Protein AF-A0A955J3G5-F1 (afdb_monomer)

Secondary structure (DSSP, 8-state):
-HHHHHHHHHHHT--TTBTT--SSSSPBPTTS---TTHHHHHHHHHHHHHHHGGGHHHHHHHHHHHHHHHHTTPPPS-HHHHHHHHHHHHHHHHHHHHHH-TTS---TT-TT---

Sequence (115 aa):
MMAWLFVSASMISFSPADWPAHGRAPLHPPSETLNWGRQVGAWLSYELFSMLGIGAWILLAAAALHLLLAARRIRVTHTAVRAIGVLMLALALSALHALFLPAATSFPEGSGGLV

Mean predicted aligned error: 5.57 Å

Structure (mmCIF, N/CA/C/O backbone):
data_AF-A0A955J3G5-F1
#
_entry.id   AF-A0A955J3G5-F1
#
loop_
_atom_site.group_PDB
_atom_site.id
_atom_site.type_symbol
_atom_site.label_atom_id
_atom_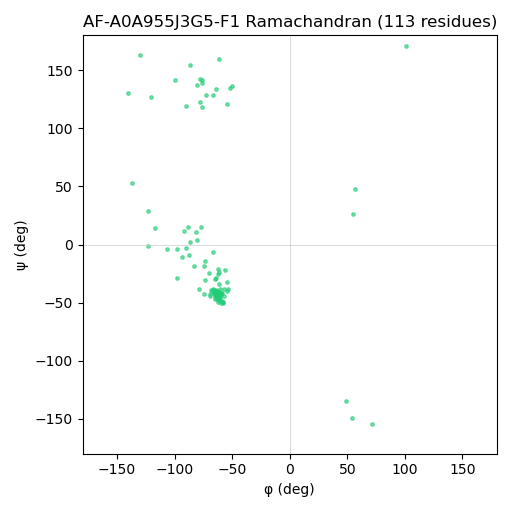site.label_alt_id
_atom_site.label_comp_id
_atom_site.label_asym_id
_atom_site.label_entity_id
_atom_site.label_seq_id
_atom_site.pdbx_PDB_ins_code
_atom_site.Cartn_x
_atom_site.Cartn_y
_atom_site.Cartn_z
_atom_site.occupancy
_atom_site.B_iso_or_equiv
_atom_site.auth_seq_id
_atom_site.auth_comp_id
_atom_site.auth_asym_id
_atom_site.auth_atom_id
_atom_site.pdbx_PDB_model_num
ATOM 1 N N . MET A 1 1 ? 2.292 -3.999 14.681 1.00 86.56 1 MET A N 1
ATOM 2 C CA . MET A 1 1 ? 3.560 -3.238 14.604 1.00 86.56 1 MET A CA 1
ATOM 3 C C . MET A 1 1 ? 4.546 -3.892 13.640 1.00 86.56 1 MET A C 1
ATOM 5 O O . MET A 1 1 ? 4.835 -3.282 12.625 1.00 86.56 1 MET A O 1
ATOM 9 N N . MET A 1 2 ? 4.994 -5.133 13.885 1.00 91.81 2 MET A N 1
ATOM 10 C CA . MET A 1 2 ? 6.004 -5.799 13.036 1.00 91.81 2 MET A CA 1
ATOM 11 C C . MET A 1 2 ? 5.574 -5.974 11.578 1.00 91.81 2 MET A C 1
ATOM 13 O O . MET A 1 2 ? 6.342 -5.655 10.681 1.00 91.81 2 MET A O 1
ATOM 17 N N . ALA A 1 3 ? 4.321 -6.376 11.341 1.00 93.69 3 ALA A N 1
ATOM 18 C CA . ALA A 1 3 ? 3.777 -6.469 9.987 1.00 93.69 3 ALA A CA 1
ATOM 19 C C . ALA A 1 3 ? 3.852 -5.127 9.241 1.00 93.69 3 ALA A C 1
ATOM 21 O O . ALA A 1 3 ? 4.302 -5.083 8.108 1.00 93.69 3 ALA A O 1
ATOM 22 N N . TRP A 1 4 ? 3.488 -4.019 9.894 1.00 95.56 4 TRP A N 1
ATOM 23 C CA . TRP A 1 4 ? 3.567 -2.695 9.275 1.00 95.56 4 TRP A CA 1
ATOM 24 C C . TRP A 1 4 ? 5.009 -2.302 8.950 1.00 95.56 4 TRP A C 1
ATOM 26 O O . TRP A 1 4 ? 5.265 -1.855 7.844 1.00 95.56 4 TRP A O 1
ATOM 36 N N . LEU A 1 5 ? 5.960 -2.532 9.865 1.00 96.38 5 LEU A N 1
ATOM 37 C CA . LEU A 1 5 ? 7.379 -2.263 9.606 1.00 96.38 5 LEU A CA 1
ATOM 38 C C . LEU A 1 5 ? 7.911 -3.076 8.424 1.00 96.38 5 LEU A C 1
ATOM 40 O O . LEU A 1 5 ? 8.620 -2.528 7.588 1.00 96.38 5 LEU A O 1
ATOM 44 N N . PHE A 1 6 ? 7.538 -4.355 8.338 1.00 95.81 6 PHE A N 1
ATOM 45 C CA . PHE A 1 6 ? 7.906 -5.216 7.218 1.00 95.81 6 PHE A CA 1
ATOM 46 C C . PHE A 1 6 ? 7.354 -4.685 5.890 1.00 95.81 6 PHE A C 1
ATOM 48 O O . PHE A 1 6 ? 8.109 -4.558 4.928 1.00 95.81 6 PHE A O 1
ATOM 55 N N . VAL A 1 7 ? 6.068 -4.319 5.844 1.00 95.12 7 VAL A N 1
ATOM 56 C CA . VAL A 1 7 ? 5.443 -3.753 4.636 1.00 95.12 7 VAL A CA 1
ATOM 57 C C . VAL A 1 7 ? 6.088 -2.418 4.264 1.00 95.12 7 VAL A C 1
ATOM 59 O O . VAL A 1 7 ? 6.458 -2.236 3.110 1.00 95.12 7 VAL A O 1
ATOM 62 N N . SER A 1 8 ? 6.307 -1.520 5.229 1.00 95.25 8 SER A N 1
ATOM 63 C CA . SER A 1 8 ? 6.979 -0.234 5.004 1.00 95.25 8 SER A CA 1
ATOM 64 C C . SER A 1 8 ? 8.383 -0.419 4.431 1.00 95.25 8 SER A C 1
ATOM 66 O O . SER A 1 8 ? 8.719 0.186 3.418 1.00 95.25 8 SER A O 1
ATOM 68 N N . ALA A 1 9 ? 9.195 -1.277 5.052 1.00 95.06 9 ALA A N 1
ATOM 69 C CA . ALA A 1 9 ? 10.540 -1.601 4.586 1.00 95.06 9 ALA A CA 1
ATOM 70 C C . ALA A 1 9 ? 10.521 -2.185 3.167 1.00 95.06 9 ALA A C 1
ATOM 72 O O . ALA A 1 9 ? 11.340 -1.807 2.329 1.00 95.06 9 ALA A O 1
ATOM 73 N N . SER A 1 10 ? 9.558 -3.064 2.886 1.00 94.44 10 SER A N 1
ATOM 74 C CA . SER A 1 10 ? 9.390 -3.675 1.569 1.00 94.44 10 SER A CA 1
ATOM 75 C C . SER A 1 10 ? 9.014 -2.633 0.510 1.00 94.44 10 SER A C 1
ATOM 77 O O . SER A 1 10 ? 9.658 -2.582 -0.532 1.00 94.44 10 SER A O 1
ATOM 79 N N . MET A 1 11 ? 8.052 -1.748 0.793 1.00 93.19 11 MET A N 1
ATOM 80 C CA . MET A 1 11 ? 7.619 -0.701 -0.143 1.00 93.19 11 MET A CA 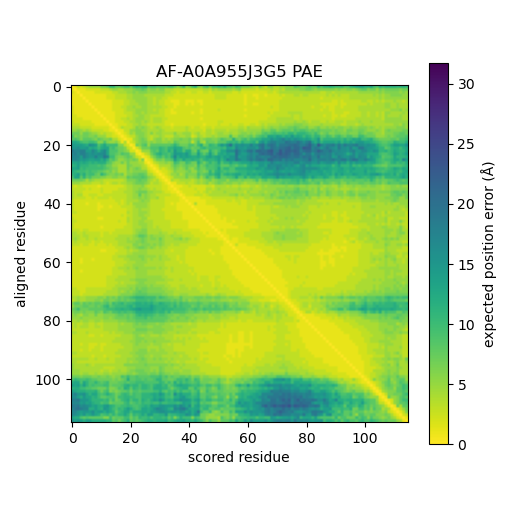1
ATOM 81 C C . MET A 1 11 ? 8.709 0.347 -0.400 1.00 93.19 11 MET A C 1
ATOM 83 O O . MET A 1 11 ? 8.866 0.796 -1.531 1.00 93.19 11 MET A O 1
ATOM 87 N N . ILE A 1 12 ? 9.475 0.729 0.629 1.00 93.81 12 ILE A N 1
ATOM 88 C CA . ILE A 1 12 ? 10.585 1.691 0.506 1.00 93.81 12 ILE A CA 1
ATOM 89 C C . ILE A 1 12 ? 11.733 1.108 -0.325 1.00 93.81 12 ILE A C 1
ATOM 91 O O . ILE A 1 12 ? 12.324 1.815 -1.134 1.00 93.81 12 ILE A O 1
ATOM 95 N N . SER A 1 13 ? 12.046 -0.175 -0.132 1.00 91.69 13 SER A N 1
ATOM 96 C CA . SER A 1 13 ? 13.110 -0.876 -0.866 1.00 91.69 13 SER A CA 1
ATOM 97 C C . SER A 1 13 ? 12.631 -1.517 -2.174 1.00 91.69 13 SER A C 1
ATOM 99 O O . SER A 1 13 ? 13.312 -2.379 -2.727 1.00 91.69 13 SER A O 1
ATOM 101 N N . PHE A 1 14 ? 11.452 -1.137 -2.672 1.00 89.12 14 PHE A N 1
ATOM 102 C CA . PHE A 1 14 ? 10.903 -1.692 -3.903 1.00 89.12 14 PHE A CA 1
ATOM 103 C C . PHE A 1 14 ? 11.739 -1.289 -5.124 1.00 89.12 14 PHE A C 1
ATOM 105 O O . PHE A 1 14 ? 11.986 -0.108 -5.369 1.00 89.12 14 PHE A O 1
ATOM 112 N N . SER A 1 15 ? 12.114 -2.286 -5.924 1.00 85.69 15 SER A N 1
ATOM 113 C CA . SER A 1 15 ? 12.766 -2.114 -7.218 1.00 85.69 15 SER A CA 1
ATOM 114 C C . SER A 1 15 ? 11.902 -2.750 -8.312 1.00 85.69 15 SER A C 1
ATOM 116 O O . SER A 1 15 ? 11.599 -3.938 -8.215 1.00 85.69 15 SER A O 1
ATOM 118 N N . PRO A 1 16 ? 11.550 -2.026 -9.393 1.00 79.69 16 PRO A N 1
ATOM 119 C CA . PRO A 1 16 ? 10.822 -2.600 -10.528 1.00 79.69 16 PRO A CA 1
ATOM 120 C C . PRO A 1 16 ? 11.610 -3.649 -11.331 1.00 79.69 16 PRO A C 1
ATOM 122 O O . PRO A 1 16 ? 11.060 -4.211 -12.273 1.00 79.69 16 PRO A O 1
ATOM 125 N N . ALA A 1 17 ? 12.894 -3.857 -11.021 1.00 81.50 17 ALA A N 1
ATOM 126 C CA . ALA A 1 17 ? 13.725 -4.906 -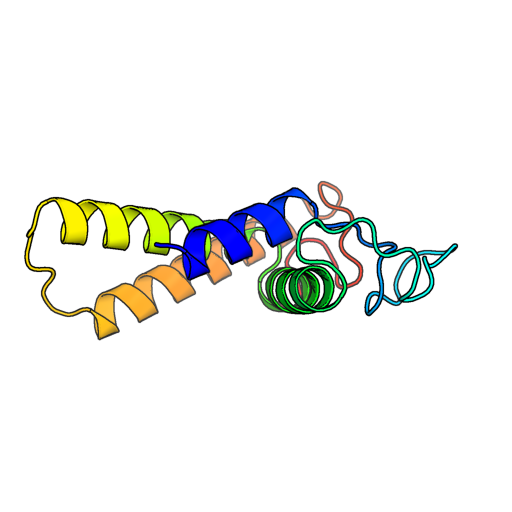11.612 1.00 81.50 17 ALA A CA 1
ATOM 127 C C . ALA A 1 17 ? 13.743 -6.193 -10.768 1.00 81.50 17 ALA A C 1
ATOM 129 O O . ALA A 1 17 ? 14.242 -7.214 -11.234 1.00 81.50 17 ALA A O 1
ATOM 130 N N . ASP A 1 18 ? 13.224 -6.162 -9.536 1.00 80.88 18 ASP A N 1
ATOM 131 C CA . ASP A 1 18 ? 13.148 -7.350 -8.691 1.00 80.88 18 ASP A CA 1
ATOM 132 C C . ASP A 1 18 ? 11.998 -8.262 -9.146 1.00 80.88 18 ASP A C 1
ATOM 134 O O . ASP A 1 18 ? 10.892 -7.797 -9.427 1.00 80.88 18 ASP A O 1
ATOM 138 N N . TRP A 1 19 ? 12.226 -9.579 -9.151 1.00 75.38 19 TRP A N 1
ATOM 139 C CA . TRP A 1 19 ? 11.144 -10.563 -9.276 1.00 75.38 19 TRP A CA 1
ATOM 140 C C . TRP A 1 19 ? 10.013 -10.262 -8.262 1.00 75.38 19 TRP A C 1
ATOM 142 O O . TRP A 1 19 ? 10.318 -9.977 -7.098 1.00 75.38 19 TRP A O 1
ATOM 152 N N . PRO A 1 20 ? 8.720 -10.327 -8.644 1.00 71.19 20 PRO A N 1
ATOM 153 C CA . PRO A 1 20 ? 8.145 -10.881 -9.877 1.00 71.19 20 PRO A CA 1
ATOM 154 C C . PRO A 1 20 ? 7.967 -9.864 -11.016 1.00 71.19 20 PRO A C 1
ATOM 156 O O . PRO A 1 20 ? 7.246 -10.157 -11.961 1.00 71.19 20 PRO A O 1
ATOM 159 N N . ALA A 1 21 ? 8.521 -8.654 -10.932 1.00 67.44 21 ALA A N 1
ATOM 160 C CA . ALA A 1 21 ? 8.234 -7.616 -11.918 1.00 67.44 21 ALA A CA 1
ATOM 161 C C . ALA A 1 21 ? 8.728 -8.012 -13.323 1.00 67.44 21 ALA A C 1
ATOM 163 O O . ALA A 1 21 ? 9.863 -8.446 -13.482 1.00 67.44 21 ALA A O 1
ATOM 164 N N . HIS A 1 22 ? 7.888 -7.827 -14.349 1.00 67.25 22 HIS A N 1
ATOM 165 C CA . HIS A 1 22 ? 8.190 -8.215 -15.740 1.00 67.25 22 HIS A CA 1
ATOM 166 C C . HIS A 1 22 ? 8.493 -7.020 -16.667 1.00 67.25 22 HIS A C 1
ATOM 168 O O . HIS A 1 22 ? 8.816 -7.206 -17.837 1.00 67.25 22 HIS A O 1
ATOM 174 N N . GLY A 1 23 ? 8.374 -5.784 -16.168 1.00 62.41 23 GLY A N 1
ATOM 175 C CA . GLY A 1 23 ? 8.342 -4.573 -17.000 1.00 62.41 23 GLY A CA 1
ATOM 176 C C . GLY A 1 23 ? 9.688 -3.905 -17.299 1.00 62.41 23 GLY A C 1
ATOM 177 O O . GLY A 1 23 ? 9.702 -2.895 -18.002 1.00 62.41 23 GLY A O 1
ATOM 178 N N . ARG A 1 24 ? 10.817 -4.397 -16.765 1.00 61.44 24 ARG A N 1
ATOM 179 C CA . ARG A 1 24 ? 12.149 -3.805 -16.999 1.00 61.44 24 ARG A CA 1
ATOM 180 C C . ARG A 1 24 ? 13.232 -4.852 -17.177 1.00 61.44 24 ARG A C 1
ATOM 182 O O . ARG A 1 24 ? 13.390 -5.717 -16.329 1.00 61.44 24 ARG A O 1
ATOM 189 N N . ALA A 1 25 ? 14.024 -4.698 -18.236 1.00 61.19 25 ALA A N 1
ATOM 190 C CA . ALA A 1 25 ? 15.255 -5.449 -18.445 1.00 61.19 25 ALA A CA 1
ATOM 191 C C . ALA A 1 25 ? 16.483 -4.607 -18.033 1.00 61.19 25 ALA A C 1
ATOM 193 O O . ALA A 1 25 ? 16.509 -3.411 -18.338 1.00 61.19 25 ALA A O 1
ATOM 194 N N . PRO A 1 26 ? 17.513 -5.204 -17.406 1.00 71.94 26 PRO A N 1
ATOM 195 C CA . PRO A 1 26 ? 17.592 -6.600 -16.963 1.00 71.94 26 PRO A CA 1
ATOM 196 C C . PRO A 1 26 ? 16.779 -6.856 -15.679 1.00 71.94 26 PRO A C 1
ATOM 198 O O . PRO A 1 26 ? 16.757 -6.017 -14.782 1.00 71.94 26 PRO A O 1
ATOM 201 N N . LEU A 1 27 ? 16.125 -8.021 -15.596 1.00 74.75 27 LEU A N 1
ATOM 202 C CA . LEU A 1 27 ? 15.467 -8.480 -14.369 1.00 74.75 27 LEU A CA 1
ATOM 203 C C . LEU A 1 27 ? 16.507 -9.089 -13.423 1.00 74.75 27 LEU A C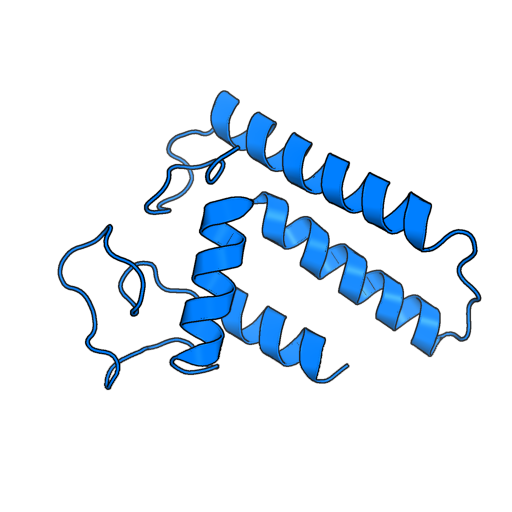 1
ATOM 205 O O . LEU A 1 27 ? 17.336 -9.893 -13.857 1.00 74.75 27 LEU A O 1
ATOM 209 N N . HIS A 1 28 ? 16.411 -8.783 -12.131 1.00 75.06 28 HIS A N 1
ATOM 210 C CA . HIS A 1 28 ? 17.137 -9.521 -11.105 1.00 75.06 28 HIS A CA 1
ATOM 211 C C . HIS A 1 28 ? 16.499 -10.905 -10.922 1.00 75.06 28 HIS A C 1
ATOM 213 O O . HIS A 1 28 ? 15.283 -10.997 -10.697 1.00 75.06 28 HIS A O 1
ATOM 219 N N . PRO A 1 29 ? 17.281 -11.998 -10.977 1.00 75.31 29 PRO A N 1
ATOM 220 C CA . PRO A 1 29 ? 16.770 -13.311 -10.614 1.00 75.31 29 PRO A CA 1
ATOM 221 C C . PRO A 1 29 ? 16.325 -13.324 -9.138 1.00 75.31 29 PRO A C 1
ATOM 223 O O . PRO A 1 29 ? 16.803 -12.516 -8.339 1.00 75.31 29 PRO A O 1
ATOM 226 N N . PRO A 1 30 ? 15.462 -14.269 -8.715 1.00 74.81 30 PRO A N 1
ATOM 227 C CA . PRO A 1 30 ? 14.985 -14.345 -7.327 1.00 74.81 30 PRO A CA 1
ATOM 228 C C . PRO A 1 30 ? 16.096 -14.449 -6.263 1.00 74.81 30 PRO A C 1
ATOM 230 O O . PRO A 1 30 ? 15.866 -14.152 -5.090 1.00 74.81 30 PRO A O 1
ATOM 233 N N . SER A 1 31 ? 17.296 -14.896 -6.645 1.00 74.69 31 SER A N 1
ATOM 234 C CA . SER A 1 31 ? 18.490 -14.947 -5.790 1.00 74.69 31 SER A CA 1
ATOM 235 C C . SER A 1 31 ? 19.131 -13.577 -5.535 1.00 74.69 31 SER A C 1
ATOM 237 O O . SER A 1 31 ? 19.885 -13.434 -4.576 1.00 74.69 31 SER A O 1
ATOM 239 N N . GLU A 1 32 ? 18.824 -12.580 -6.364 1.00 80.94 32 GLU A N 1
ATOM 240 C CA . GLU A 1 32 ? 19.433 -11.242 -6.375 1.00 80.94 32 GLU A CA 1
ATOM 241 C C . GLU A 1 32 ? 18.422 -10.126 -6.058 1.00 80.94 32 GLU A C 1
ATOM 243 O O . GLU A 1 32 ? 18.713 -8.949 -6.246 1.00 80.94 32 GLU A O 1
ATOM 248 N N . THR A 1 33 ? 17.238 -10.472 -5.538 1.00 83.81 33 THR A N 1
ATOM 249 C CA . THR A 1 33 ? 16.236 -9.497 -5.084 1.00 83.81 33 THR A CA 1
ATOM 250 C C . THR A 1 33 ? 16.835 -8.516 -4.070 1.00 83.81 33 THR A C 1
ATOM 252 O O . THR A 1 33 ? 17.295 -8.927 -2.995 1.00 83.81 33 THR A O 1
ATOM 255 N N . LEU A 1 34 ? 16.782 -7.221 -4.395 1.00 86.75 34 LEU A N 1
ATOM 256 C CA . LEU A 1 34 ? 17.343 -6.140 -3.577 1.00 86.75 34 LEU A CA 1
ATOM 257 C C . LEU A 1 34 ? 16.409 -5.691 -2.447 1.00 86.75 34 LEU A C 1
ATOM 259 O O . LEU A 1 34 ? 16.865 -5.078 -1.477 1.00 86.75 34 LEU A O 1
ATOM 263 N N . ASN A 1 35 ? 15.118 -6.012 -2.546 1.00 91.06 35 ASN A N 1
ATOM 264 C CA . ASN A 1 35 ? 14.139 -5.728 -1.505 1.00 91.06 35 ASN A CA 1
ATOM 265 C C . ASN A 1 35 ? 14.581 -6.246 -0.123 1.00 91.06 35 ASN A C 1
ATOM 267 O O . ASN A 1 35 ? 14.992 -7.401 0.038 1.00 91.06 35 ASN A O 1
ATOM 271 N N . TRP A 1 36 ? 14.429 -5.416 0.910 1.00 91.75 36 TRP A N 1
ATOM 272 C CA . TRP A 1 36 ? 14.822 -5.763 2.281 1.00 91.75 36 TRP A CA 1
ATOM 273 C C . TRP A 1 36 ? 13.996 -6.917 2.857 1.00 91.75 36 TRP A C 1
ATOM 275 O O . TRP A 1 36 ? 14.506 -7.708 3.650 1.00 91.75 36 TRP A O 1
ATOM 285 N N . GLY A 1 37 ? 12.741 -7.055 2.422 1.00 89.88 37 GLY A N 1
ATOM 286 C CA . GLY A 1 37 ? 11.877 -8.193 2.733 1.00 89.88 37 GLY A CA 1
ATOM 287 C C . GLY A 1 37 ? 12.132 -9.422 1.854 1.00 89.88 37 GLY A C 1
ATOM 288 O O . GLY A 1 37 ? 11.333 -10.363 1.884 1.00 89.88 37 GLY A O 1
ATOM 289 N N . ARG A 1 38 ? 13.222 -9.425 1.071 1.00 89.25 38 ARG A N 1
ATOM 290 C CA . ARG A 1 38 ? 13.561 -10.452 0.074 1.00 89.25 38 ARG A CA 1
ATOM 291 C C . ARG A 1 38 ? 12.396 -10.656 -0.909 1.00 89.25 38 ARG A C 1
ATOM 293 O O . ARG A 1 38 ? 11.638 -9.731 -1.183 1.00 89.25 38 ARG A O 1
ATOM 300 N N . GLN A 1 39 ? 12.241 -11.871 -1.432 1.00 88.81 39 GLN A N 1
ATOM 301 C CA . GLN A 1 39 ? 11.222 -12.219 -2.427 1.00 88.81 39 GLN A CA 1
ATOM 302 C C . GLN A 1 39 ? 9.792 -11.910 -1.961 1.00 88.81 39 GLN A C 1
ATOM 304 O O . GLN A 1 39 ? 8.983 -11.431 -2.747 1.00 88.81 39 GLN A O 1
ATOM 309 N N . VAL A 1 40 ? 9.479 -12.133 -0.679 1.00 90.56 40 VAL A N 1
ATOM 310 C CA . VAL A 1 40 ? 8.132 -11.879 -0.139 1.00 90.56 40 VAL A CA 1
ATOM 311 C C . VAL A 1 40 ? 7.833 -10.381 -0.097 1.00 90.56 40 VAL A C 1
ATOM 313 O O . VAL A 1 40 ? 6.749 -9.959 -0.492 1.00 90.56 40 VAL A O 1
ATOM 316 N N . GLY A 1 41 ? 8.795 -9.572 0.358 1.00 90.81 41 GLY A N 1
ATOM 317 C CA . GLY A 1 41 ? 8.659 -8.116 0.370 1.00 90.81 41 GLY A CA 1
ATOM 318 C C . GLY A 1 41 ? 8.557 -7.528 -1.037 1.00 90.81 41 GLY A C 1
ATOM 319 O O . GLY A 1 41 ? 7.713 -6.661 -1.279 1.00 90.81 41 GLY A O 1
ATOM 320 N N . ALA A 1 42 ? 9.353 -8.047 -1.976 1.00 89.06 42 ALA A N 1
ATOM 321 C CA . ALA A 1 42 ? 9.297 -7.655 -3.381 1.00 89.06 42 ALA A CA 1
ATOM 322 C C . ALA A 1 42 ? 7.938 -7.986 -4.012 1.00 89.06 42 ALA A C 1
ATOM 324 O O . ALA A 1 42 ? 7.308 -7.094 -4.576 1.00 89.06 42 ALA A O 1
ATOM 325 N N . TRP A 1 43 ? 7.448 -9.220 -3.838 1.00 90.06 43 TRP A N 1
ATOM 326 C CA . TRP A 1 43 ? 6.133 -9.645 -4.326 1.00 90.06 43 TRP A CA 1
ATOM 327 C C . TRP A 1 43 ? 5.007 -8.781 -3.750 1.00 90.06 43 TRP A C 1
ATOM 329 O O . TRP A 1 43 ? 4.213 -8.221 -4.498 1.00 90.06 43 TRP A O 1
ATOM 339 N N . LEU A 1 44 ? 4.981 -8.583 -2.429 1.00 91.94 44 LEU A N 1
ATOM 340 C CA . LEU A 1 44 ? 3.935 -7.789 -1.784 1.00 91.94 44 LEU A CA 1
ATOM 341 C C . LEU A 1 44 ? 3.928 -6.331 -2.261 1.00 91.94 44 LEU A C 1
ATOM 343 O O . LEU A 1 44 ? 2.869 -5.752 -2.498 1.00 91.94 44 LEU A O 1
ATOM 347 N N . SER A 1 45 ? 5.110 -5.730 -2.388 1.00 90.88 45 SER A N 1
ATOM 348 C CA . SER A 1 45 ? 5.242 -4.348 -2.856 1.00 90.88 45 SER A CA 1
ATOM 349 C C . SER A 1 45 ? 4.851 -4.228 -4.326 1.00 90.88 45 SER A C 1
ATOM 351 O O . SER A 1 45 ? 4.172 -3.271 -4.689 1.00 90.88 45 SER A O 1
ATOM 353 N N . TYR A 1 46 ? 5.221 -5.213 -5.149 1.00 89.31 46 TYR A N 1
ATOM 354 C CA . TYR A 1 46 ? 4.810 -5.286 -6.546 1.00 89.31 46 TYR A CA 1
ATOM 355 C C . TYR A 1 46 ? 3.286 -5.326 -6.678 1.00 89.31 46 TYR A C 1
ATOM 357 O O . TYR A 1 46 ? 2.742 -4.512 -7.415 1.00 89.31 46 TYR A O 1
ATOM 365 N N . GLU A 1 47 ? 2.590 -6.185 -5.933 1.00 89.69 47 GLU A N 1
ATOM 366 C CA . GLU A 1 47 ? 1.121 -6.259 -5.970 1.00 89.69 47 GLU A CA 1
ATOM 367 C C . GLU A 1 47 ? 0.476 -4.938 -5.524 1.00 89.69 47 GLU A C 1
ATOM 369 O O . GLU A 1 47 ? -0.423 -4.419 -6.185 1.00 89.69 47 GLU A O 1
ATOM 374 N N . LEU A 1 48 ? 0.971 -4.331 -4.439 1.00 90.69 48 LEU A N 1
ATOM 375 C CA . LEU A 1 48 ? 0.442 -3.056 -3.943 1.00 90.69 48 LEU A CA 1
ATOM 376 C C . LEU A 1 48 ? 0.619 -1.918 -4.955 1.00 90.69 48 LEU A C 1
ATOM 378 O O . LEU A 1 48 ? -0.329 -1.171 -5.199 1.00 90.69 48 LEU A O 1
ATOM 382 N N . PHE A 1 49 ? 1.806 -1.783 -5.548 1.00 89.56 49 PHE A N 1
ATOM 383 C CA . PHE A 1 49 ? 2.069 -0.742 -6.542 1.00 89.56 49 PHE A CA 1
ATOM 384 C C . PHE A 1 49 ? 1.410 -1.036 -7.893 1.00 89.56 49 PHE A C 1
ATOM 386 O O . PHE A 1 49 ? 0.998 -0.100 -8.570 1.00 89.56 49 PHE A O 1
ATOM 393 N N . SER A 1 50 ? 1.245 -2.303 -8.270 1.00 88.12 50 SER A N 1
ATOM 394 C CA . SER A 1 50 ? 0.533 -2.678 -9.498 1.00 88.12 50 SER A CA 1
ATOM 395 C C . SER A 1 50 ? -0.960 -2.386 -9.378 1.00 88.12 50 SER A C 1
ATOM 397 O O . SER A 1 50 ? -1.548 -1.817 -10.289 1.00 88.12 50 SER A O 1
ATOM 399 N N . MET A 1 51 ? -1.577 -2.689 -8.233 1.00 87.56 51 MET A N 1
ATOM 400 C CA . MET A 1 51 ? -3.013 -2.471 -8.028 1.00 87.56 51 MET A CA 1
ATOM 401 C C . MET A 1 51 ? -3.364 -1.022 -7.715 1.00 87.56 51 MET A C 1
ATOM 403 O O . MET A 1 51 ? -4.410 -0.549 -8.136 1.00 87.56 51 MET A O 1
ATOM 407 N N . LEU A 1 52 ? -2.539 -0.329 -6.929 1.00 88.56 52 LEU A N 1
ATOM 408 C CA . LEU A 1 52 ? -2.891 0.981 -6.378 1.00 88.56 52 LEU A CA 1
ATOM 409 C C . LEU A 1 52 ? -1.897 2.079 -6.737 1.00 88.56 52 LEU A C 1
ATOM 411 O O . LEU A 1 52 ? -2.106 3.199 -6.288 1.00 88.56 52 LEU A O 1
ATOM 415 N N . GLY A 1 53 ? -0.814 1.816 -7.468 1.00 89.31 53 GLY A N 1
ATOM 416 C CA . GLY A 1 53 ? 0.183 2.836 -7.803 1.00 89.31 53 GLY A CA 1
ATOM 417 C C . GLY A 1 53 ? 0.633 3.644 -6.582 1.00 89.31 53 GLY A C 1
ATOM 418 O O . GLY A 1 53 ? 0.865 3.111 -5.493 1.00 89.31 53 GLY A O 1
ATOM 419 N N . ILE A 1 54 ? 0.698 4.969 -6.734 1.00 90.12 54 ILE A N 1
ATOM 420 C CA . ILE A 1 54 ? 1.076 5.878 -5.640 1.00 90.12 54 ILE A CA 1
ATOM 421 C C . ILE A 1 54 ? 0.091 5.844 -4.452 1.00 90.12 54 ILE A C 1
ATOM 423 O O . ILE A 1 54 ? 0.485 6.097 -3.312 1.00 90.12 54 ILE A O 1
ATOM 427 N N . GLY A 1 55 ? -1.174 5.480 -4.681 1.00 91.19 55 GLY A N 1
ATOM 428 C CA . GLY A 1 55 ? -2.201 5.358 -3.646 1.00 91.19 55 GLY A CA 1
ATOM 429 C C . GLY A 1 55 ? -1.891 4.298 -2.590 1.00 91.19 55 GLY A C 1
ATOM 430 O O . GLY A 1 55 ? -2.374 4.410 -1.462 1.00 91.19 55 GLY A O 1
ATOM 431 N N . ALA A 1 56 ? -1.022 3.323 -2.879 1.00 93.38 56 ALA A N 1
ATOM 432 C CA . ALA A 1 56 ? -0.572 2.335 -1.895 1.00 93.38 56 ALA A CA 1
ATOM 433 C C . ALA A 1 56 ? 0.024 2.987 -0.627 1.00 93.38 56 ALA A C 1
ATOM 435 O O . ALA A 1 56 ? -0.159 2.483 0.486 1.00 93.38 56 ALA A O 1
ATOM 436 N N . TRP A 1 57 ? 0.667 4.154 -0.760 1.00 94.06 57 TRP A N 1
ATOM 437 C CA . TRP A 1 57 ? 1.206 4.911 0.376 1.00 94.06 57 TRP A CA 1
ATOM 438 C C . TRP A 1 57 ? 0.125 5.414 1.339 1.00 94.06 57 TRP A C 1
ATOM 440 O O . TRP A 1 57 ? 0.376 5.515 2.542 1.00 94.06 57 TRP A O 1
ATOM 450 N N . ILE A 1 58 ? -1.092 5.672 0.849 1.00 96.56 58 ILE A N 1
ATOM 451 C CA . ILE A 1 58 ? -2.230 6.065 1.691 1.00 96.56 58 ILE A CA 1
ATOM 452 C C . ILE A 1 58 ? -2.627 4.923 2.626 1.00 96.56 58 ILE A C 1
ATOM 454 O O . ILE A 1 58 ? -2.884 5.166 3.807 1.00 96.56 58 ILE A O 1
ATOM 458 N N . LEU A 1 59 ? -2.608 3.676 2.145 1.00 95.00 59 LEU A N 1
ATOM 459 C CA . LEU A 1 59 ? -2.878 2.510 2.991 1.00 95.00 59 LEU A CA 1
ATOM 460 C C . LEU A 1 59 ? -1.827 2.376 4.094 1.00 95.00 59 LEU A C 1
ATOM 462 O O . LEU A 1 59 ? -2.170 2.160 5.260 1.00 95.00 59 LEU A O 1
ATOM 466 N N . LEU A 1 60 ? -0.554 2.564 3.739 1.00 95.69 60 LEU A N 1
ATOM 467 C CA . LEU A 1 60 ? 0.551 2.486 4.687 1.00 95.69 60 LEU A CA 1
ATOM 468 C C . LEU A 1 60 ? 0.452 3.574 5.766 1.00 95.69 60 LEU A C 1
ATOM 470 O O . LEU A 1 60 ? 0.608 3.280 6.956 1.00 95.69 60 LEU A O 1
ATOM 474 N N . ALA A 1 61 ? 0.139 4.810 5.371 1.00 96.62 61 ALA A N 1
ATOM 475 C CA . ALA A 1 61 ? -0.049 5.935 6.284 1.00 96.62 61 ALA A CA 1
ATOM 476 C C . ALA A 1 61 ? -1.271 5.744 7.199 1.00 96.62 61 ALA A C 1
ATOM 478 O O . ALA A 1 61 ? -1.187 5.971 8.408 1.00 96.62 61 ALA A O 1
ATOM 479 N N . ALA A 1 62 ? -2.393 5.266 6.656 1.00 95.94 62 ALA A N 1
ATOM 480 C CA . ALA A 1 62 ? -3.593 4.979 7.438 1.00 95.94 62 ALA A CA 1
ATOM 481 C C . ALA A 1 62 ? -3.359 3.855 8.460 1.00 95.94 62 ALA A C 1
ATOM 483 O O . ALA A 1 62 ? -3.787 3.969 9.612 1.00 95.94 62 ALA A O 1
ATOM 484 N N . ALA A 1 63 ? -2.630 2.802 8.077 1.00 95.19 63 ALA A N 1
ATOM 485 C CA . ALA A 1 63 ? -2.231 1.735 8.989 1.00 95.19 63 ALA A CA 1
ATOM 486 C C . ALA A 1 63 ? -1.298 2.254 10.098 1.00 95.19 63 ALA A C 1
ATOM 488 O O . ALA A 1 63 ? -1.490 1.906 11.266 1.00 95.19 63 ALA A O 1
ATOM 489 N N . ALA A 1 64 ? -0.347 3.136 9.769 1.00 95.94 64 ALA A N 1
ATOM 490 C CA . ALA A 1 64 ? 0.526 3.782 10.753 1.00 95.94 64 ALA A CA 1
ATOM 491 C C . ALA A 1 64 ? -0.281 4.605 11.769 1.00 95.94 64 ALA A C 1
ATOM 493 O O . ALA A 1 64 ? -0.092 4.472 12.980 1.00 95.94 64 ALA A O 1
ATOM 494 N N . LEU A 1 65 ? -1.234 5.408 11.283 1.00 95.75 65 LEU A N 1
ATOM 495 C CA . LEU A 1 65 ? -2.122 6.200 12.130 1.00 95.75 65 LEU A CA 1
ATOM 496 C C . LEU A 1 65 ? -2.986 5.304 13.022 1.00 95.75 65 LEU A C 1
ATOM 498 O O . LEU A 1 65 ? -3.112 5.567 14.216 1.00 95.75 65 LEU A O 1
ATOM 502 N N . HIS A 1 66 ? -3.542 4.219 12.480 1.00 94.25 66 HIS A N 1
ATOM 503 C CA . HIS A 1 66 ? -4.322 3.265 13.264 1.00 94.25 66 HIS A CA 1
ATOM 504 C C . HIS A 1 66 ? -3.484 2.624 14.380 1.00 94.25 66 HIS A C 1
ATOM 506 O O . HIS A 1 66 ? -3.941 2.541 15.521 1.00 94.25 66 HIS A O 1
ATOM 512 N N . LEU A 1 67 ? -2.236 2.240 14.089 1.00 94.06 67 LEU A N 1
ATOM 513 C CA . LEU A 1 67 ? -1.304 1.715 15.089 1.00 94.06 67 LEU A CA 1
ATOM 514 C C . LEU A 1 67 ? -0.956 2.752 16.162 1.00 94.06 67 LEU A C 1
ATOM 516 O O . LEU A 1 67 ? -0.896 2.403 17.340 1.00 94.06 67 LEU A O 1
ATOM 520 N N . LEU A 1 68 ? -0.774 4.020 15.786 1.00 95.88 68 LEU A N 1
ATOM 521 C CA . LEU A 1 68 ? -0.536 5.109 16.735 1.00 95.88 68 LEU A CA 1
ATOM 522 C C . LEU A 1 68 ? -1.742 5.325 17.662 1.00 95.88 68 LEU A C 1
ATOM 524 O O . LEU A 1 68 ? -1.574 5.465 18.874 1.00 95.88 68 LEU A O 1
ATOM 528 N N . LEU A 1 69 ? -2.959 5.323 17.113 1.00 95.25 69 LEU A N 1
ATOM 529 C CA . LEU A 1 69 ? -4.195 5.439 17.895 1.00 95.25 69 LEU A CA 1
ATOM 530 C C . LEU A 1 69 ? -4.364 4.249 18.846 1.00 95.25 69 LEU A C 1
ATOM 532 O O . LEU A 1 69 ? -4.678 4.446 20.022 1.00 95.25 69 LEU A O 1
ATOM 536 N N . ALA A 1 70 ? -4.075 3.035 18.373 1.00 93.38 70 ALA A N 1
ATOM 537 C CA . ALA A 1 70 ? -4.096 1.826 19.189 1.00 93.38 70 ALA A CA 1
ATOM 538 C C . ALA A 1 70 ? -3.051 1.874 20.318 1.00 93.38 70 ALA A C 1
ATOM 540 O O . ALA A 1 70 ? -3.373 1.550 21.462 1.00 93.38 70 ALA A O 1
ATOM 541 N N . ALA A 1 71 ? -1.832 2.352 20.040 1.00 94.38 71 ALA A N 1
ATOM 542 C CA . ALA A 1 71 ? -0.787 2.543 21.050 1.00 94.38 71 ALA A CA 1
ATOM 543 C C . ALA A 1 71 ? -1.204 3.558 22.129 1.00 94.38 71 ALA A C 1
ATOM 545 O O . ALA A 1 71 ? -0.904 3.375 23.307 1.00 94.38 71 ALA A O 1
ATOM 546 N N . ARG A 1 72 ? -1.973 4.584 21.745 1.00 96.94 72 ARG A N 1
ATOM 547 C CA . ARG A 1 72 ? -2.587 5.560 22.662 1.00 96.94 72 ARG A CA 1
ATOM 548 C C . ARG A 1 72 ? -3.870 5.052 23.336 1.00 96.94 72 ARG A C 1
ATOM 550 O O . ARG A 1 72 ? -4.506 5.812 24.058 1.00 96.94 72 ARG A O 1
ATOM 557 N N . ARG A 1 73 ? -4.264 3.791 23.106 1.00 94.31 73 ARG A N 1
ATOM 558 C CA . ARG A 1 73 ? -5.514 3.172 23.591 1.00 94.31 73 ARG A CA 1
ATOM 559 C C . ARG A 1 73 ? -6.779 3.954 23.205 1.00 94.31 73 ARG A C 1
ATOM 561 O O . ARG A 1 73 ? -7.807 3.850 23.875 1.00 94.31 73 ARG A O 1
ATOM 568 N N . ILE A 1 74 ? -6.721 4.716 22.114 1.00 94.00 74 ILE A N 1
ATOM 569 C CA . ILE A 1 74 ? -7.869 5.448 21.582 1.00 94.00 74 ILE A CA 1
ATOM 570 C C . ILE A 1 74 ? -8.751 4.452 20.832 1.00 94.00 74 ILE A C 1
ATOM 572 O O . ILE A 1 74 ? -8.305 3.787 19.896 1.00 94.00 74 ILE A O 1
ATOM 576 N N . ARG A 1 75 ? -10.020 4.345 21.239 1.00 89.81 75 ARG A N 1
ATOM 577 C CA . ARG A 1 75 ? -10.987 3.478 20.562 1.00 89.81 75 ARG A CA 1
ATOM 578 C C . ARG A 1 75 ? -11.441 4.136 19.265 1.00 89.81 75 ARG A C 1
ATOM 580 O O . ARG A 1 75 ? -12.050 5.201 19.281 1.00 89.81 75 ARG A O 1
ATOM 587 N N . VAL A 1 76 ? -11.163 3.477 18.147 1.00 88.56 76 VAL A N 1
ATOM 588 C CA . VAL A 1 76 ? -11.670 3.876 16.834 1.00 88.56 76 VAL A CA 1
ATOM 589 C C . VAL A 1 76 ? -13.005 3.176 16.608 1.00 88.56 76 VAL A C 1
ATOM 591 O O . VAL A 1 76 ? -13.071 1.949 16.600 1.00 88.56 76 VAL A O 1
ATOM 594 N N . THR A 1 77 ? -14.075 3.947 16.436 1.00 91.25 77 THR A N 1
ATOM 595 C CA . THR A 1 77 ? -15.386 3.426 16.036 1.00 91.25 77 THR A CA 1
ATOM 596 C C . THR A 1 77 ? -15.482 3.331 14.509 1.00 91.25 77 THR A C 1
ATOM 598 O O . THR A 1 77 ? -14.799 4.058 13.781 1.00 91.25 77 THR A O 1
ATOM 601 N N . HIS A 1 78 ? -16.335 2.424 14.020 1.00 91.19 78 HIS A N 1
ATOM 602 C CA . HIS A 1 78 ? -16.627 2.229 12.591 1.00 91.19 78 HIS A CA 1
ATOM 603 C C . HIS A 1 78 ? -15.398 1.929 11.714 1.00 91.19 78 HIS A C 1
ATOM 605 O O . HIS A 1 78 ? -15.223 2.508 10.640 1.00 91.19 78 HIS A O 1
ATOM 611 N N . THR A 1 79 ? -14.550 0.992 12.146 1.00 91.31 79 THR A N 1
ATOM 612 C CA . THR A 1 79 ? -13.320 0.609 11.430 1.00 91.31 79 THR A CA 1
ATOM 613 C C . THR A 1 79 ? -13.571 0.222 9.970 1.00 91.31 79 THR A C 1
ATOM 615 O O . THR A 1 79 ? -12.799 0.623 9.106 1.00 91.31 79 THR A O 1
ATOM 618 N N . ALA A 1 80 ? -14.672 -0.477 9.671 1.00 91.00 80 ALA A N 1
ATOM 619 C CA . ALA A 1 80 ? -15.020 -0.871 8.304 1.00 91.00 80 ALA A CA 1
ATOM 620 C C . ALA A 1 80 ? -15.280 0.338 7.385 1.00 91.00 80 ALA A C 1
ATOM 622 O O . ALA A 1 80 ? -14.709 0.425 6.303 1.00 91.00 80 ALA A O 1
ATOM 623 N N . VAL A 1 81 ? -16.073 1.315 7.839 1.00 94.50 81 VAL A N 1
ATOM 624 C CA . VAL A 1 81 ? -16.373 2.533 7.063 1.00 94.50 81 VAL A CA 1
ATOM 625 C C . VAL A 1 81 ? -15.101 3.347 6.822 1.00 94.50 81 VAL A C 1
ATOM 627 O O . VAL A 1 81 ? -14.871 3.843 5.722 1.00 94.50 81 VAL A O 1
ATOM 630 N N . ARG A 1 82 ? -14.227 3.438 7.832 1.00 93.25 82 ARG A N 1
ATOM 631 C CA . ARG A 1 82 ? -12.926 4.105 7.694 1.00 93.25 82 ARG A CA 1
ATOM 632 C C . ARG A 1 82 ? -12.012 3.385 6.705 1.00 93.25 82 ARG A C 1
ATOM 634 O O . ARG A 1 82 ? -11.352 4.059 5.925 1.00 93.25 82 ARG A O 1
ATOM 641 N N . ALA A 1 83 ? -11.991 2.052 6.717 1.00 93.38 83 ALA A N 1
ATOM 642 C CA . ALA A 1 83 ? -11.216 1.269 5.759 1.00 93.38 83 ALA A CA 1
ATOM 643 C C . ALA A 1 83 ? -11.684 1.527 4.318 1.00 93.38 83 ALA A C 1
ATOM 645 O O . ALA A 1 83 ? -10.852 1.768 3.449 1.00 93.38 83 ALA A O 1
ATOM 646 N N . ILE A 1 84 ? -13.000 1.583 4.086 1.00 96.06 84 ILE A N 1
ATOM 647 C CA . ILE A 1 84 ? -13.569 1.932 2.775 1.00 96.06 84 ILE A CA 1
ATOM 648 C C . ILE A 1 84 ? -13.151 3.347 2.362 1.00 96.06 84 ILE A C 1
ATOM 650 O O . ILE A 1 84 ? -12.661 3.535 1.254 1.00 96.06 84 ILE A O 1
ATOM 654 N N . GLY A 1 85 ? -13.276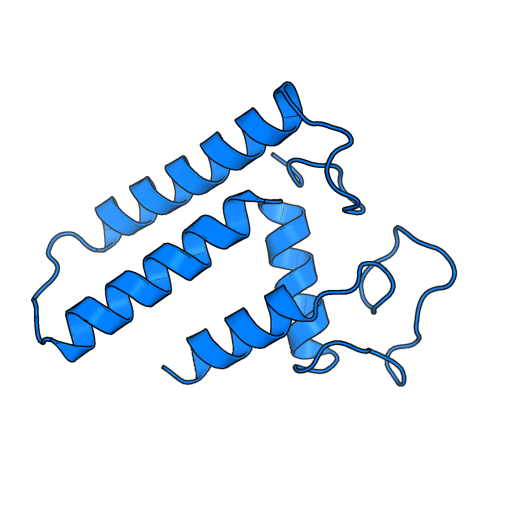 4.335 3.252 1.00 96.31 85 GLY A N 1
ATOM 655 C CA . GLY A 1 85 ? -12.869 5.712 2.950 1.00 96.31 85 GLY A CA 1
ATOM 656 C C . GLY A 1 85 ? -11.377 5.844 2.623 1.00 96.31 85 GLY A C 1
ATOM 657 O O . GLY A 1 85 ? -11.004 6.575 1.710 1.00 96.31 85 GLY A O 1
ATOM 658 N N . VAL A 1 86 ? -10.521 5.095 3.321 1.00 96.69 86 VAL A N 1
ATOM 659 C CA . VAL A 1 86 ? -9.078 5.029 3.040 1.00 96.69 86 VAL A CA 1
ATOM 660 C C . VAL A 1 86 ? -8.805 4.391 1.675 1.00 96.69 86 VAL A C 1
ATOM 662 O O . VAL A 1 86 ? -7.973 4.906 0.932 1.00 96.69 86 VAL A O 1
ATOM 665 N N . LEU A 1 87 ? -9.518 3.317 1.318 1.00 95.25 87 LEU A N 1
ATOM 666 C CA . LEU A 1 87 ? -9.413 2.696 -0.007 1.00 95.25 87 LEU A CA 1
ATOM 667 C C . LEU A 1 87 ? -9.857 3.659 -1.113 1.00 95.25 87 LEU A C 1
ATOM 669 O O . LEU A 1 87 ? -9.143 3.827 -2.094 1.00 95.25 87 LEU A O 1
ATOM 673 N N . MET A 1 88 ? -10.985 4.350 -0.931 1.00 96.50 88 MET A N 1
ATOM 674 C CA . MET A 1 88 ? -11.455 5.366 -1.880 1.00 96.50 88 MET A CA 1
ATOM 675 C C . MET A 1 88 ? -10.439 6.499 -2.048 1.00 96.50 88 MET A C 1
ATOM 677 O O . MET A 1 88 ? -10.195 6.940 -3.167 1.00 96.50 88 MET A O 1
ATOM 681 N N . LEU A 1 89 ? -9.821 6.952 -0.954 1.00 96.56 89 LEU A N 1
ATOM 682 C CA . LEU A 1 89 ? -8.787 7.983 -0.999 1.00 96.56 89 LEU A CA 1
ATOM 683 C C . LEU A 1 89 ? -7.532 7.506 -1.743 1.00 96.56 89 LEU A C 1
ATOM 685 O O . LEU A 1 89 ? -6.969 8.271 -2.524 1.00 96.56 89 LEU A O 1
ATOM 689 N N . ALA A 1 90 ? -7.109 6.259 -1.519 1.00 94.94 90 ALA A N 1
ATOM 690 C CA . ALA A 1 90 ? -5.993 5.656 -2.243 1.00 94.94 90 ALA A CA 1
ATOM 691 C C . ALA A 1 90 ? -6.273 5.630 -3.753 1.00 94.94 90 ALA A C 1
ATOM 693 O O . ALA A 1 90 ? -5.466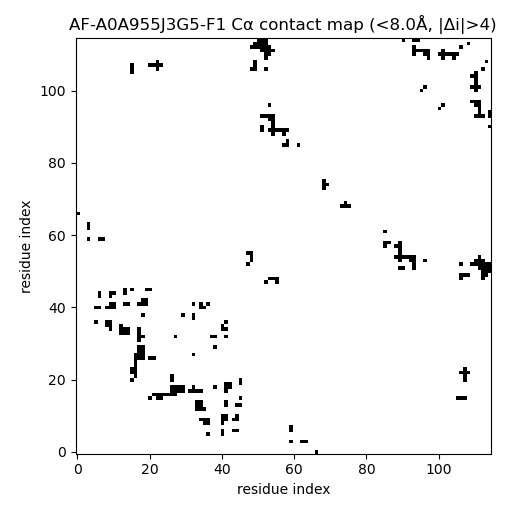 6.146 -4.519 1.00 94.94 90 ALA A O 1
ATOM 694 N N . LEU A 1 91 ? -7.444 5.128 -4.162 1.00 93.62 91 LEU A N 1
ATOM 695 C CA . LEU A 1 91 ? -7.865 5.086 -5.567 1.00 93.62 91 LEU A CA 1
ATOM 696 C C . LEU A 1 91 ? -7.948 6.484 -6.193 1.00 93.62 91 LEU A C 1
ATOM 698 O O . LEU A 1 91 ? -7.453 6.697 -7.295 1.00 93.62 91 LEU A O 1
ATOM 702 N N . ALA A 1 92 ? -8.533 7.451 -5.481 1.00 94.12 92 ALA A N 1
ATOM 703 C CA . ALA A 1 92 ? -8.648 8.823 -5.964 1.00 94.12 92 ALA A CA 1
ATOM 704 C C . ALA A 1 92 ? -7.274 9.475 -6.179 1.00 94.12 92 ALA A C 1
ATOM 706 O O . ALA A 1 92 ? -7.074 10.156 -7.183 1.00 94.12 92 ALA A O 1
ATOM 707 N N . LEU A 1 93 ? -6.319 9.250 -5.267 1.00 93.06 93 LEU A N 1
ATOM 708 C CA . LEU A 1 93 ? -4.953 9.746 -5.428 1.00 93.06 93 LEU A CA 1
ATOM 709 C C . LEU A 1 93 ? -4.261 9.101 -6.635 1.00 93.06 93 LEU A C 1
ATOM 711 O O . LEU A 1 93 ? -3.574 9.796 -7.380 1.00 93.06 93 LEU A O 1
ATOM 715 N N . SER A 1 94 ? -4.459 7.802 -6.845 1.00 90.44 94 SER A N 1
ATOM 716 C CA . SER A 1 94 ? -3.891 7.078 -7.986 1.00 90.44 94 SER A CA 1
ATOM 717 C C . SER A 1 94 ? -4.447 7.562 -9.315 1.00 90.44 94 SER A C 1
ATOM 719 O O . SER A 1 94 ? -3.667 7.861 -10.216 1.00 90.44 94 SER A O 1
ATOM 721 N N . ALA A 1 95 ? -5.764 7.753 -9.403 1.00 88.75 95 ALA A N 1
ATOM 722 C CA . ALA A 1 95 ? -6.415 8.321 -10.580 1.00 88.75 95 ALA A CA 1
ATOM 723 C C . ALA A 1 95 ? -5.945 9.761 -10.848 1.00 88.75 95 ALA A C 1
ATOM 725 O O . ALA A 1 95 ? -5.642 10.124 -11.985 1.00 88.75 95 ALA A O 1
ATOM 726 N N . LEU A 1 96 ? -5.817 10.583 -9.799 1.00 91.06 96 LEU A N 1
ATOM 727 C CA . LEU A 1 96 ? -5.292 11.944 -9.920 1.00 91.06 96 LEU A CA 1
ATOM 728 C C . LEU A 1 96 ? -3.852 11.932 -10.446 1.00 91.06 96 LEU A C 1
ATOM 730 O O . LEU A 1 96 ? -3.496 12.690 -11.345 1.00 91.06 96 LEU A O 1
ATOM 734 N N . HIS A 1 97 ? -3.022 11.046 -9.911 1.00 87.31 97 HIS A N 1
ATOM 735 C CA . HIS A 1 97 ? -1.643 10.902 -10.339 1.00 87.31 97 HIS A CA 1
ATOM 736 C C . HIS A 1 97 ? -1.528 10.398 -11.786 1.00 87.31 97 HIS A C 1
ATOM 738 O O . HIS A 1 97 ? -0.708 10.917 -12.543 1.00 87.31 97 HIS A O 1
ATOM 744 N N . ALA A 1 98 ? -2.390 9.466 -12.199 1.00 86.94 98 ALA A N 1
ATOM 745 C CA . ALA A 1 98 ? -2.482 9.010 -13.582 1.00 86.94 98 ALA A CA 1
ATOM 746 C C . ALA A 1 98 ? -2.865 10.143 -14.545 1.00 86.94 98 ALA A C 1
ATOM 748 O O . ALA A 1 98 ? -2.274 10.263 -15.617 1.00 86.94 98 ALA A O 1
ATOM 749 N N . LEU A 1 99 ? -3.800 11.010 -14.145 1.00 87.19 99 LEU A N 1
ATOM 750 C CA . LEU A 1 99 ? -4.292 12.100 -14.987 1.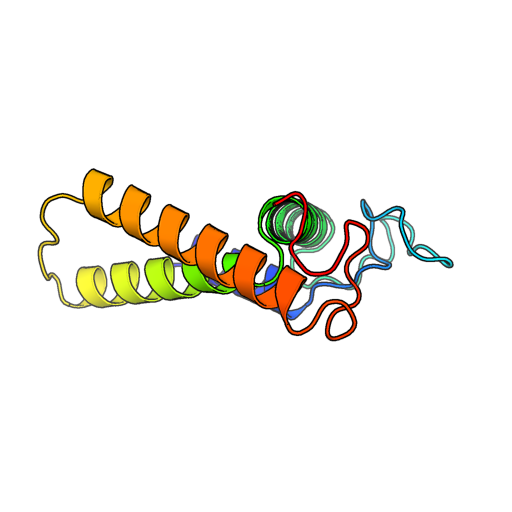00 87.19 99 LEU A CA 1
ATOM 751 C C . LEU A 1 99 ? -3.294 13.259 -15.119 1.00 87.19 99 LEU A C 1
ATOM 753 O O . LEU A 1 99 ? -3.118 13.803 -16.207 1.00 87.19 99 LEU A O 1
ATOM 757 N N . PHE A 1 100 ? -2.659 13.658 -14.014 1.00 88.31 100 PHE A N 1
ATOM 758 C CA . PHE A 1 100 ? -1.845 14.878 -13.971 1.00 88.31 100 PHE A CA 1
ATOM 759 C C . PHE A 1 100 ? -0.346 14.630 -14.140 1.00 88.31 100 PHE A C 1
ATOM 761 O O . PHE A 1 100 ? 0.364 15.510 -14.625 1.00 88.31 100 PHE A O 1
ATOM 768 N N . LEU A 1 101 ? 0.156 13.464 -13.730 1.00 85.81 101 LEU A N 1
ATOM 769 C CA . LEU A 1 101 ? 1.588 13.161 -13.695 1.00 85.81 101 LEU A CA 1
ATOM 770 C C . LEU A 1 101 ? 1.896 11.745 -14.227 1.00 85.81 101 LEU A C 1
ATOM 772 O O . LEU A 1 101 ? 2.607 10.978 -13.572 1.00 85.81 101 LEU A O 1
ATOM 776 N N . PRO A 1 102 ? 1.433 11.382 -15.441 1.00 77.62 102 PRO A N 1
ATOM 777 C CA . PRO A 1 102 ? 1.568 10.022 -15.961 1.00 77.62 102 PRO A CA 1
ATOM 778 C C . PRO A 1 102 ? 3.017 9.541 -16.128 1.00 77.62 102 PRO A C 1
ATOM 780 O O . PRO A 1 102 ? 3.281 8.345 -16.099 1.00 77.62 102 PRO A O 1
ATOM 783 N N . ALA A 1 103 ? 3.974 10.460 -16.268 1.00 77.62 103 ALA A N 1
ATOM 784 C CA . ALA A 1 103 ? 5.393 10.138 -16.421 1.00 77.62 103 ALA A CA 1
ATOM 785 C C .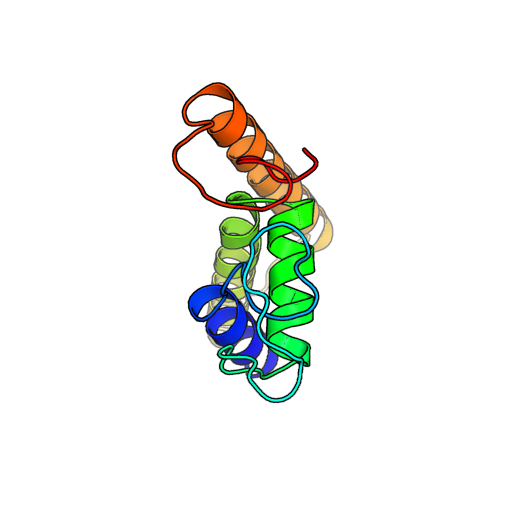 ALA A 1 103 ? 6.202 10.232 -15.113 1.00 77.62 103 ALA A C 1
ATOM 787 O O . ALA A 1 103 ? 7.395 9.934 -15.111 1.00 77.62 103 ALA A O 1
ATOM 788 N N . ALA A 1 104 ? 5.596 10.663 -14.000 1.00 76.19 104 ALA A N 1
ATOM 789 C CA . ALA A 1 104 ? 6.331 10.901 -12.753 1.00 76.19 104 ALA A CA 1
ATOM 790 C C . ALA A 1 104 ? 6.758 9.612 -12.042 1.00 76.19 104 ALA A C 1
ATOM 792 O O . ALA A 1 104 ? 7.610 9.643 -11.154 1.00 76.19 104 ALA A O 1
ATOM 793 N N . THR A 1 105 ? 6.190 8.472 -12.432 1.00 72.19 105 THR A N 1
ATOM 794 C CA . THR A 1 105 ? 6.567 7.175 -11.880 1.00 72.19 105 THR A CA 1
ATOM 795 C C . THR A 1 105 ? 6.848 6.171 -12.974 1.00 72.19 105 THR A C 1
ATOM 797 O O . THR A 1 105 ? 6.545 6.340 -14.148 1.00 72.19 105 THR A O 1
ATOM 800 N N . SER A 1 106 ? 7.522 5.129 -12.536 1.00 67.06 106 SER A N 1
ATOM 801 C CA . SER A 1 106 ? 8.278 4.200 -13.349 1.00 67.06 106 SER A CA 1
ATOM 802 C C . SER A 1 106 ? 7.768 2.772 -13.132 1.00 67.06 106 SER A C 1
ATOM 804 O O . SER A 1 106 ? 8.541 1.816 -13.198 1.00 67.06 106 SER A O 1
ATOM 806 N N . PHE A 1 107 ? 6.484 2.646 -12.790 1.00 70.38 107 PHE A N 1
ATOM 807 C CA . PHE A 1 107 ? 5.851 1.372 -12.482 1.00 70.38 107 PHE A CA 1
ATOM 808 C C . PHE A 1 107 ? 5.519 0.602 -13.770 1.00 70.38 107 PHE A C 1
ATOM 810 O O . PHE A 1 107 ? 5.125 1.233 -14.751 1.00 70.38 107 PHE A O 1
ATOM 817 N N . PRO A 1 108 ? 5.667 -0.738 -13.778 1.00 63.19 108 PRO A N 1
ATOM 818 C CA . PRO A 1 108 ? 5.399 -1.571 -14.954 1.00 63.19 108 PRO A CA 1
ATOM 819 C C . PRO A 1 108 ? 3.994 -1.393 -15.540 1.00 63.19 108 PRO A C 1
ATOM 821 O O . PRO A 1 108 ? 3.855 -1.311 -16.753 1.00 63.19 108 PRO A O 1
ATOM 824 N N . GLU A 1 109 ? 2.981 -1.272 -14.677 1.00 67.88 109 GLU A N 1
ATOM 825 C CA . GLU A 1 109 ? 1.563 -1.186 -15.065 1.00 67.88 109 GLU A CA 1
ATOM 826 C C . GLU A 1 109 ? 1.092 0.251 -15.372 1.00 67.88 109 GLU A C 1
ATOM 828 O O . GLU A 1 109 ? -0.077 0.476 -15.667 1.00 67.88 109 GLU A O 1
ATOM 833 N N . GLY A 1 110 ? 1.988 1.244 -15.305 1.00 65.31 110 GLY A N 1
ATOM 834 C CA . GLY A 1 110 ? 1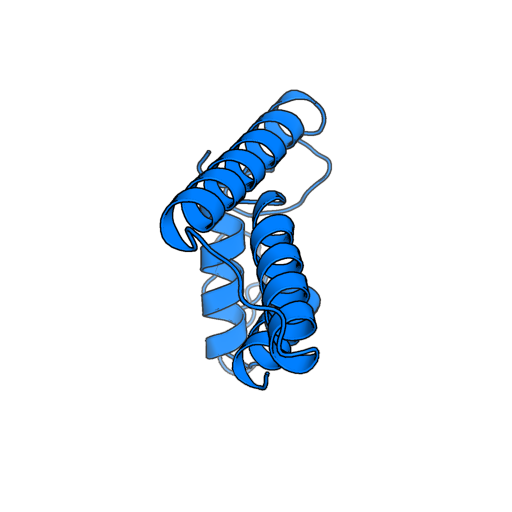.656 2.664 -15.463 1.00 65.31 110 GLY A CA 1
ATOM 835 C C . GLY A 1 110 ? 1.564 3.430 -14.139 1.00 65.31 110 GLY A C 1
ATOM 836 O O . GLY A 1 110 ? 1.645 2.871 -13.046 1.00 65.31 110 GLY A O 1
ATOM 837 N N . SER A 1 111 ? 1.448 4.757 -14.218 1.00 66.50 111 SER A N 1
ATOM 838 C CA . SER A 1 111 ? 1.627 5.640 -13.056 1.00 66.50 111 SER A CA 1
ATOM 839 C C . SER A 1 111 ? 0.528 5.571 -11.993 1.00 66.50 111 SER A C 1
ATOM 841 O O . SER A 1 111 ? 0.777 5.906 -10.830 1.00 66.50 111 SER A O 1
ATOM 843 N N . GLY A 1 112 ? -0.680 5.154 -12.373 1.00 58.47 112 GLY A N 1
ATOM 844 C CA . GLY A 1 112 ? -1.815 4.940 -11.470 1.00 58.47 112 GLY A CA 1
ATOM 845 C C . GLY A 1 112 ? -1.870 3.538 -10.860 1.00 58.47 112 GLY A C 1
ATOM 846 O O . GLY A 1 112 ? -2.656 3.310 -9.944 1.00 58.47 112 GLY A O 1
ATOM 847 N N . GLY A 1 113 ? -1.032 2.607 -11.328 1.00 71.00 113 GLY A N 1
ATOM 848 C CA . GLY A 1 113 ? -1.351 1.182 -11.242 1.00 71.00 113 GLY A CA 1
ATOM 849 C C . GLY A 1 113 ? -2.473 0.817 -12.225 1.00 71.00 113 GLY A C 1
ATOM 850 O O . GLY A 1 113 ? -2.681 1.517 -13.212 1.00 71.00 113 GLY A O 1
ATOM 851 N N . LEU A 1 114 ? -3.219 -0.248 -11.933 1.00 71.62 114 LEU A N 1
ATOM 852 C CA . LEU A 1 114 ? -4.343 -0.754 -12.739 1.00 71.62 114 LEU A CA 1
ATOM 853 C C . LEU A 1 114 ? -5.655 0.055 -12.591 1.00 71.62 114 LEU A C 1
ATOM 855 O O . LEU A 1 114 ? -6.722 -0.448 -12.946 1.00 71.62 114 LEU A O 1
ATOM 859 N N . VAL A 1 115 ? -5.594 1.267 -12.029 1.00 63.66 115 VAL A N 1
ATOM 860 C CA . VAL A 1 115 ? -6.752 2.124 -11.690 1.00 63.66 115 VAL A CA 1
ATOM 861 C C . VAL A 1 115 ? -6.964 3.208 -12.732 1.00 63.66 115 VAL A C 1
ATOM 863 O O . VAL A 1 115 ? -5.966 3.866 -13.102 1.00 63.66 115 VAL A O 1
#

Solvent-accessible surface area (backbone atoms only — not comparable to full-atom values): 6019 Å² total; per-residue (Å²): 109,68,69,56,53,48,52,52,47,4,52,73,39,53,53,64,31,25,36,79,45,83,68,38,86,78,57,36,54,76,92,59,37,75,18,77,45,32,58,63,18,27,40,53,32,48,53,40,36,38,56,28,18,68,13,39,55,46,54,55,51,50,52,51,51,51,50,52,36,51,75,69,68,51,86,77,78,63,60,68,63,52,52,51,53,48,51,52,50,15,51,52,48,5,42,49,36,35,74,77,40,49,78,80,48,84,49,72,64,38,31,8,10,77,89

Radius of gyration: 15.31 Å; Cα contacts (8 Å, |Δi|>4): 170; chains: 1; bounding box: 36×30×42 Å

pLDDT: mean 86.49, std 10.27, range [58.47, 96.94]

Foldseek 3Di:
DVVLVLLVQLLVQEDCLEPPRDQDPPHDDQVRGRRPNRRVSNVSNLVLCQAQNVLSVLVSVVVVVVVVCVVVVNDDPPVVVVVVVSVVSSLVVLVVCCVPPQPPDDRRCTRGRPD